Protein AF-A0A3C1UCX1-F1 (afdb_monomer)

Mean predicted aligned error: 2.11 Å

Structure (mmCIF, N/CA/C/O backbone):
data_AF-A0A3C1UCX1-F1
#
_entry.id   AF-A0A3C1UCX1-F1
#
loop_
_atom_site.group_PDB
_atom_site.id
_atom_site.type_symbol
_atom_site.label_atom_id
_atom_site.label_alt_id
_atom_site.label_comp_id
_atom_site.label_asym_id
_atom_site.label_entity_id
_atom_site.label_seq_id
_atom_site.pdbx_PDB_ins_code
_atom_site.Cartn_x
_atom_site.Cartn_y
_atom_site.Cartn_z
_atom_site.occupancy
_atom_site.B_iso_or_equiv
_atom_site.auth_seq_id
_atom_site.auth_comp_id
_atom_site.auth_asym_id
_atom_site.auth_atom_id
_atom_site.pdbx_PDB_model_num
ATO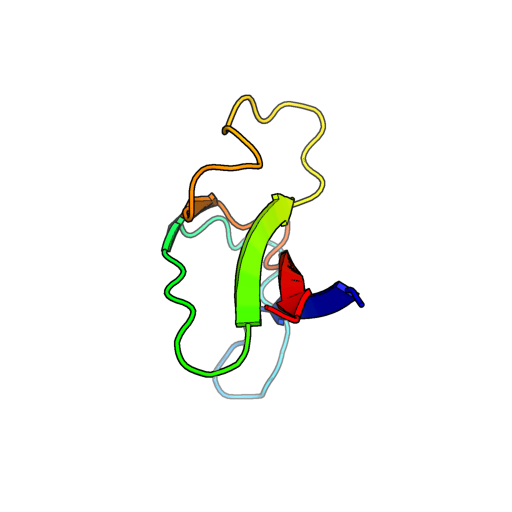M 1 N N . ASP A 1 1 ? -9.519 -6.857 14.170 1.00 95.69 1 ASP A N 1
ATOM 2 C CA . ASP A 1 1 ? -8.834 -7.521 13.040 1.00 95.69 1 ASP A CA 1
ATOM 3 C C . ASP A 1 1 ? -8.146 -6.529 12.127 1.00 95.69 1 ASP A C 1
ATOM 5 O O . ASP A 1 1 ? -8.470 -5.346 12.174 1.00 95.69 1 ASP A O 1
ATOM 9 N N . LEU A 1 2 ? -7.196 -7.018 11.329 1.00 97.88 2 LEU A N 1
ATOM 10 C CA . LEU A 1 2 ? -6.480 -6.249 10.312 1.00 97.88 2 LEU A CA 1
ATOM 11 C C . LEU A 1 2 ? -6.796 -6.802 8.923 1.00 97.88 2 LEU A C 1
ATOM 13 O O . LEU A 1 2 ? -6.915 -8.016 8.752 1.00 97.88 2 LEU A O 1
ATOM 17 N N . ALA A 1 3 ? -6.870 -5.916 7.935 1.00 98.25 3 ALA A N 1
ATOM 18 C CA . ALA A 1 3 ? -6.905 -6.278 6.525 1.00 98.25 3 ALA A CA 1
ATOM 19 C C . ALA A 1 3 ? -5.766 -5.577 5.778 1.00 98.25 3 ALA A C 1
ATOM 21 O O . ALA A 1 3 ? -5.476 -4.406 6.028 1.00 98.25 3 ALA A O 1
ATOM 22 N N . PHE A 1 4 ? -5.135 -6.310 4.861 1.00 98.31 4 PHE A N 1
ATOM 23 C CA . PHE A 1 4 ? -4.000 -5.857 4.061 1.00 98.31 4 PHE A CA 1
ATOM 24 C C . PHE A 1 4 ? -4.459 -5.678 2.618 1.00 98.31 4 PHE A C 1
ATOM 26 O O . PHE A 1 4 ? -4.936 -6.624 1.991 1.00 98.31 4 PHE A O 1
ATOM 33 N N . ILE A 1 5 ? -4.339 -4.458 2.108 1.00 98.38 5 ILE A N 1
ATOM 34 C CA . ILE A 1 5 ? -4.856 -4.059 0.802 1.00 98.38 5 ILE A CA 1
ATOM 35 C C . ILE A 1 5 ? -3.668 -3.660 -0.065 1.00 9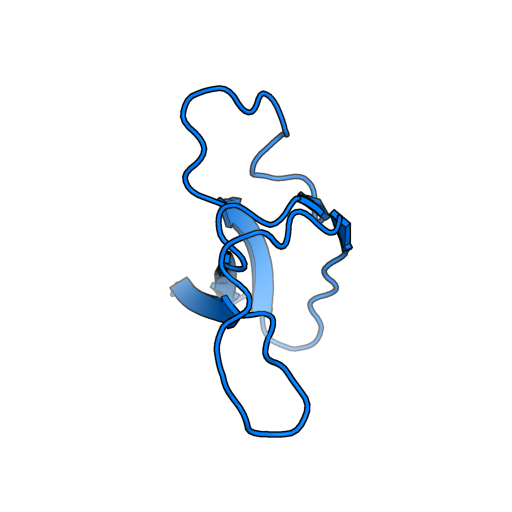8.38 5 ILE A C 1
ATOM 37 O O . ILE A 1 5 ? -3.065 -2.610 0.147 1.00 98.38 5 ILE A O 1
ATOM 41 N N . THR A 1 6 ? -3.326 -4.492 -1.046 1.00 98.31 6 THR A N 1
ATOM 42 C CA . THR A 1 6 ? -2.302 -4.152 -2.040 1.00 98.31 6 THR A CA 1
ATOM 43 C C . THR A 1 6 ? -2.891 -3.212 -3.084 1.00 98.31 6 THR A C 1
ATOM 45 O O . THR A 1 6 ? -3.877 -3.540 -3.745 1.00 98.31 6 THR A O 1
ATOM 48 N N . VAL A 1 7 ? -2.264 -2.053 -3.254 1.00 98.19 7 VAL A N 1
ATOM 49 C CA . VAL A 1 7 ? -2.587 -1.083 -4.303 1.00 98.19 7 VAL A CA 1
ATOM 50 C C . VAL A 1 7 ? -1.536 -1.210 -5.397 1.00 98.19 7 VAL A C 1
ATOM 52 O O . VAL A 1 7 ? -0.352 -1.367 -5.111 1.00 98.19 7 VAL A O 1
ATOM 55 N N . SER A 1 8 ? -1.958 -1.205 -6.660 1.00 98.00 8 SER A N 1
ATOM 56 C CA . SER A 1 8 ? -1.064 -1.349 -7.812 1.00 98.00 8 SER A CA 1
ATOM 57 C C . SER A 1 8 ? -1.458 -0.380 -8.911 1.00 98.00 8 SER A C 1
ATOM 59 O O . SER A 1 8 ? -2.623 -0.348 -9.313 1.00 98.00 8 SER A O 1
ATOM 61 N N . LEU A 1 9 ? -0.495 0.390 -9.414 1.00 98.06 9 LEU A N 1
ATOM 62 C CA . LEU A 1 9 ? -0.711 1.232 -10.581 1.00 98.06 9 LEU A CA 1
ATOM 63 C C . LEU A 1 9 ? -0.522 0.409 -11.852 1.00 98.06 9 LEU A C 1
ATOM 65 O O . LEU A 1 9 ? 0.549 -0.149 -12.090 1.00 98.06 9 LEU A O 1
ATOM 69 N N . THR A 1 10 ? -1.565 0.362 -12.673 1.00 98.19 10 THR A N 1
ATOM 70 C CA . THR A 1 10 ? -1.563 -0.372 -13.938 1.00 98.19 10 THR A CA 1
ATOM 71 C C . THR A 1 10 ? -1.874 0.544 -15.111 1.00 98.19 10 THR A C 1
ATOM 73 O O . THR A 1 10 ? -2.520 1.584 -14.957 1.00 98.19 10 THR A O 1
ATOM 76 N N . ASP A 1 11 ? -1.392 0.167 -16.292 1.00 97.19 11 ASP A N 1
ATOM 77 C CA . ASP A 1 11 ? -1.778 0.802 -17.543 1.00 97.19 11 ASP A CA 1
ATOM 78 C C . ASP A 1 11 ? -3.213 0.417 -17.951 1.00 97.19 11 ASP A C 1
ATOM 80 O O . ASP A 1 11 ? -3.891 -0.394 -17.319 1.00 97.19 11 ASP A O 1
ATOM 84 N N . LYS A 1 12 ? -3.684 0.976 -19.069 1.00 97.88 12 LYS A N 1
ATOM 85 C CA . LYS A 1 12 ? -5.020 0.692 -19.624 1.00 97.88 12 LYS A CA 1
ATOM 86 C C . LYS A 1 12 ? -5.291 -0.791 -19.933 1.00 97.88 12 LYS A C 1
ATOM 88 O O . LYS A 1 12 ? -6.444 -1.150 -20.150 1.00 97.88 12 LYS A O 1
ATOM 93 N N . ASN A 1 13 ? -4.253 -1.623 -20.012 1.00 97.56 13 ASN A N 1
ATOM 94 C CA . ASN A 1 13 ? -4.350 -3.052 -20.291 1.00 97.56 13 ASN A CA 1
ATOM 95 C C . ASN A 1 13 ? -4.237 -3.898 -19.007 1.00 97.56 13 ASN A C 1
ATOM 97 O O . ASN A 1 13 ? -4.253 -5.124 -19.094 1.00 97.56 13 ASN A O 1
ATOM 101 N N . GLY A 1 14 ? -4.111 -3.271 -17.831 1.00 96.88 14 GLY A N 1
ATOM 102 C CA . GLY A 1 14 ? -3.895 -3.956 -16.555 1.00 96.88 14 GLY A CA 1
ATOM 103 C C . GLY A 1 14 ? -2.439 -4.359 -16.299 1.00 96.88 14 GLY A C 1
ATOM 104 O O . GLY A 1 14 ? -2.173 -5.115 -15.366 1.00 96.88 14 GLY A O 1
ATOM 105 N N . THR A 1 15 ? -1.487 -3.871 -17.098 1.00 97.81 15 THR A N 1
ATOM 106 C CA . THR A 1 15 ? -0.056 -4.155 -16.914 1.00 97.81 15 THR A CA 1
ATOM 107 C C . THR A 1 15 ? 0.493 -3.281 -15.797 1.00 97.81 15 THR A C 1
ATOM 109 O O . THR A 1 15 ? 0.301 -2.068 -15.832 1.00 97.81 15 THR A O 1
ATOM 112 N N . LEU A 1 16 ? 1.187 -3.868 -14.818 1.00 97.69 16 LEU A N 1
ATOM 113 C CA . LEU A 1 16 ? 1.845 -3.109 -13.752 1.00 97.69 16 LEU A CA 1
ATOM 114 C C . LEU A 1 16 ? 2.850 -2.108 -14.340 1.00 97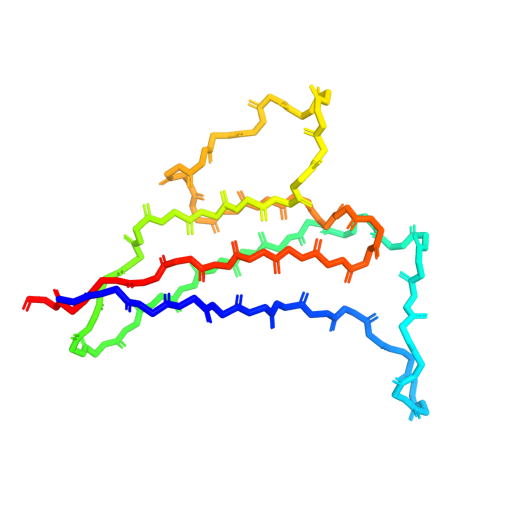.69 16 LEU A C 1
ATOM 116 O O . LEU A 1 16 ? 3.609 -2.453 -15.245 1.00 97.69 16 LEU A O 1
ATOM 120 N N . CYS A 1 17 ? 2.877 -0.897 -13.789 1.00 97.81 17 CYS A N 1
ATOM 121 C CA . CYS A 1 17 ? 3.859 0.132 -14.122 1.00 97.81 17 CYS A CA 1
AT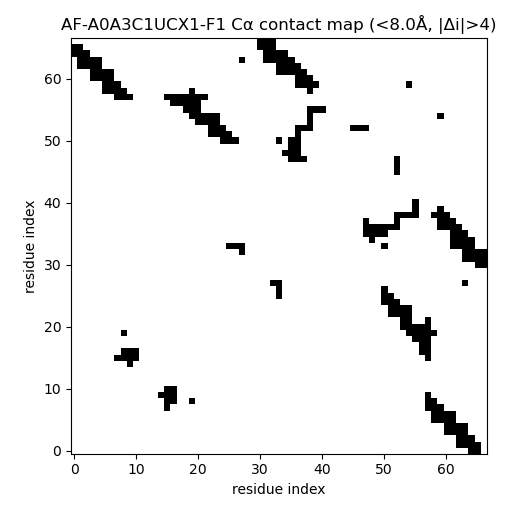OM 122 C C . CYS A 1 17 ? 5.012 0.104 -13.095 1.00 97.81 17 CYS A C 1
ATOM 124 O O . CYS A 1 17 ? 4.891 0.751 -12.054 1.00 97.81 17 CYS A O 1
ATOM 126 N N . PRO A 1 18 ? 6.127 -0.612 -13.345 1.00 96.38 18 PRO A N 1
ATOM 127 C CA . PRO A 1 18 ? 7.177 -0.849 -12.344 1.00 96.38 18 PRO A CA 1
ATOM 128 C C . PRO A 1 18 ? 8.034 0.381 -12.020 1.00 96.38 18 PRO A C 1
ATOM 130 O O . PRO A 1 18 ? 8.780 0.357 -11.048 1.00 96.38 18 PRO A O 1
ATOM 133 N N . ASP A 1 19 ? 7.938 1.446 -12.812 1.00 96.88 19 ASP A N 1
ATOM 134 C CA . ASP A 1 19 ? 8.659 2.704 -12.579 1.00 96.88 19 ASP A CA 1
ATOM 135 C C . ASP A 1 19 ? 7.776 3.762 -11.900 1.00 96.88 19 ASP A C 1
ATOM 137 O O . ASP A 1 19 ? 8.189 4.902 -11.714 1.00 96.88 19 ASP A O 1
ATOM 141 N N . ALA A 1 20 ? 6.532 3.416 -11.558 1.00 96.94 20 ALA A N 1
ATOM 142 C CA . ALA A 1 20 ? 5.607 4.365 -10.966 1.00 96.94 20 ALA A CA 1
ATOM 143 C C . ALA A 1 20 ? 5.914 4.625 -9.485 1.00 96.94 20 ALA A C 1
ATOM 145 O O . ALA A 1 20 ? 5.928 3.701 -8.669 1.00 96.94 20 ALA A O 1
ATOM 146 N N . ASP A 1 21 ? 6.048 5.907 -9.151 1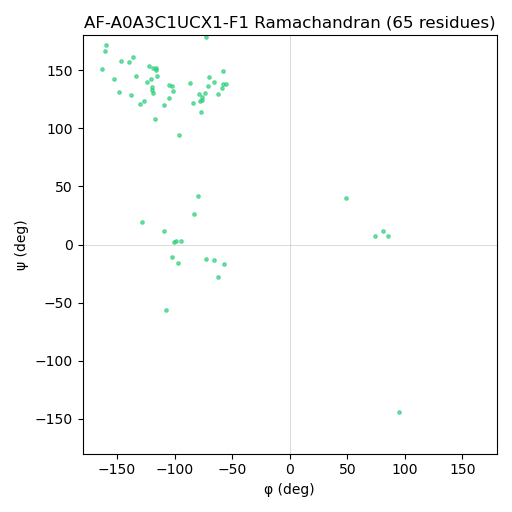.00 97.75 21 ASP A N 1
ATOM 147 C CA . ASP A 1 21 ? 6.386 6.433 -7.822 1.00 97.75 21 ASP A CA 1
ATOM 148 C C . ASP A 1 21 ? 5.395 7.514 -7.337 1.00 97.75 21 ASP A C 1
ATOM 150 O O . ASP A 1 21 ? 5.687 8.326 -6.457 1.00 97.75 21 ASP A O 1
ATOM 154 N N . HIS A 1 22 ? 4.199 7.539 -7.934 1.00 98.06 22 HIS A N 1
ATOM 155 C CA . HIS A 1 22 ? 3.163 8.529 -7.652 1.00 98.06 22 HIS A CA 1
ATOM 156 C C . HIS A 1 22 ? 2.817 8.566 -6.157 1.00 98.06 22 HIS A C 1
ATOM 158 O O . HIS A 1 22 ? 2.656 7.520 -5.527 1.00 98.06 22 HIS A O 1
ATOM 164 N N . SER A 1 23 ? 2.650 9.773 -5.608 1.00 98.06 23 SER A N 1
ATOM 165 C CA . SER A 1 23 ? 2.123 9.952 -4.253 1.00 98.06 23 SER A CA 1
ATOM 166 C C . SER A 1 23 ? 0.625 9.675 -4.227 1.00 98.06 23 SER A C 1
ATOM 168 O O . SER A 1 23 ? -0.117 10.204 -5.060 1.00 98.06 23 SER A O 1
ATOM 170 N N . LEU A 1 24 ? 0.193 8.846 -3.280 1.00 98.25 24 LEU A N 1
ATOM 171 C CA . LEU A 1 24 ? -1.210 8.519 -3.056 1.00 98.25 24 LEU A CA 1
ATOM 172 C C . LEU A 1 24 ? -1.659 9.014 -1.680 1.00 98.25 24 LEU A C 1
ATOM 174 O O . LEU A 1 24 ? -0.869 9.076 -0.741 1.00 98.25 24 LEU A O 1
ATOM 178 N N . GLU A 1 25 ? -2.947 9.324 -1.563 1.00 98.31 25 GLU A N 1
ATOM 179 C CA . GLU A 1 25 ? -3.617 9.666 -0.308 1.00 98.31 25 GLU A CA 1
ATOM 180 C C . GLU A 1 25 ? -4.749 8.670 -0.044 1.00 98.31 25 GLU A C 1
ATOM 182 O O . GLU A 1 25 ? -5.458 8.248 -0.965 1.00 98.31 25 GLU A O 1
ATOM 187 N N . PHE A 1 26 ? -4.940 8.303 1.221 1.00 98.06 26 PHE A N 1
ATOM 188 C CA . PHE A 1 26 ? -5.881 7.269 1.632 1.00 98.06 26 PHE A CA 1
ATOM 189 C C . PHE A 1 26 ? -6.944 7.831 2.567 1.00 98.06 26 PHE A C 1
ATOM 191 O O . PHE A 1 26 ? -6.669 8.536 3.532 1.00 98.06 26 PHE A O 1
ATOM 198 N N . LYS A 1 27 ? -8.198 7.458 2.320 1.00 97.94 27 LYS A N 1
ATOM 199 C CA . LYS A 1 27 ? -9.316 7.773 3.208 1.00 97.94 27 LYS A CA 1
ATOM 200 C C . LYS A 1 27 ? -10.108 6.508 3.482 1.00 97.94 27 LYS A C 1
ATOM 202 O O . LYS A 1 27 ? -10.642 5.896 2.561 1.00 97.94 27 LYS A O 1
ATOM 207 N N . VAL A 1 28 ? -10.213 6.147 4.756 1.00 97.31 28 VAL A N 1
ATOM 208 C CA . VAL A 1 28 ? -11.002 5.000 5.218 1.00 97.31 28 VAL A CA 1
ATOM 209 C C . VAL A 1 28 ? -12.281 5.516 5.871 1.00 97.31 28 VAL A C 1
ATOM 211 O O . VAL A 1 28 ? -12.263 6.503 6.603 1.00 97.31 28 VAL A O 1
ATOM 214 N N . THR A 1 29 ? -13.408 4.874 5.571 1.00 97.00 29 THR A N 1
ATOM 215 C CA . THR A 1 29 ? -14.725 5.205 6.133 1.00 97.00 29 THR A CA 1
ATOM 216 C C . THR A 1 29 ? -15.491 3.919 6.437 1.00 97.00 29 THR A C 1
ATOM 218 O O . THR A 1 29 ? -15.219 2.889 5.823 1.00 97.00 29 THR A O 1
ATOM 221 N N . GLY A 1 30 ? -16.462 3.975 7.350 1.00 96.88 30 GLY A N 1
ATOM 222 C CA . GLY A 1 30 ? -17.267 2.815 7.743 1.00 96.88 30 GLY A CA 1
ATOM 223 C C . GLY A 1 30 ? -16.723 2.114 8.990 1.00 96.88 30 GLY A C 1
ATOM 224 O O . GLY A 1 30 ? -16.244 2.774 9.904 1.00 96.88 30 GLY A O 1
ATOM 225 N N . ALA A 1 31 ? -16.827 0.783 9.035 1.00 96.94 31 ALA A N 1
ATOM 226 C CA . ALA A 1 31 ? -16.502 -0.047 10.205 1.00 96.94 31 ALA A CA 1
ATOM 227 C C . ALA A 1 31 ? -14.999 -0.384 10.348 1.00 96.94 31 ALA A C 1
ATOM 229 O O . ALA A 1 31 ? -14.634 -1.429 10.889 1.00 96.94 31 ALA A O 1
ATOM 230 N N . ALA A 1 32 ? -14.129 0.467 9.807 1.00 98.12 32 ALA A N 1
ATOM 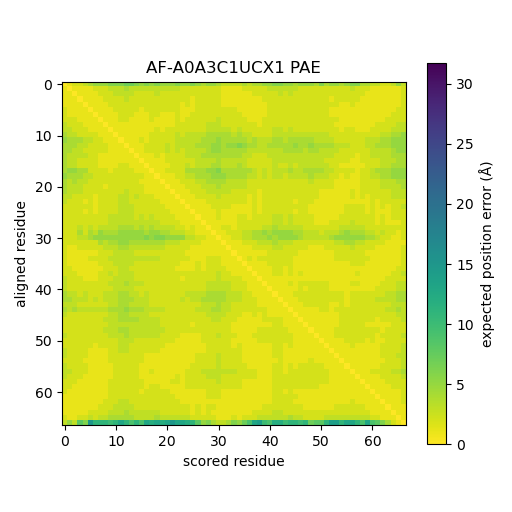231 C CA . ALA A 1 32 ? -12.685 0.324 9.899 1.00 98.12 32 ALA A CA 1
ATOM 232 C C . ALA A 1 32 ? -12.012 1.698 9.957 1.00 98.12 32 ALA A C 1
ATOM 234 O O . ALA A 1 32 ? -12.561 2.699 9.489 1.00 98.12 32 ALA A O 1
ATOM 235 N N . THR A 1 33 ? -10.796 1.731 10.489 1.00 98.00 33 THR A N 1
ATOM 236 C CA . THR A 1 33 ? -9.924 2.905 10.525 1.00 98.00 33 THR A CA 1
ATOM 237 C C . THR A 1 33 ? -8.634 2.635 9.758 1.00 98.00 33 THR A C 1
ATOM 239 O O . THR A 1 33 ? -8.183 1.492 9.626 1.00 98.00 33 THR A O 1
ATOM 242 N N . PHE A 1 34 ? -8.042 3.699 9.212 1.00 98.38 34 PHE A N 1
ATOM 243 C CA . PHE A 1 34 ? -6.685 3.636 8.678 1.00 98.38 34 PHE A CA 1
ATOM 244 C C . PHE A 1 34 ? -5.720 3.297 9.817 1.00 98.38 34 PHE A C 1
ATOM 246 O O . PHE A 1 34 ? -5.776 3.927 10.873 1.00 98.38 34 PHE A O 1
ATOM 253 N N . ASN A 1 35 ? -4.866 2.298 9.604 1.00 98.44 35 ASN A N 1
ATOM 254 C CA . ASN A 1 35 ? -3.847 1.908 10.571 1.00 98.44 35 ASN A CA 1
ATOM 255 C C . ASN A 1 35 ? -2.456 2.321 10.082 1.00 98.44 35 ASN A C 1
ATOM 257 O O . ASN A 1 35 ? -1.749 3.031 10.793 1.00 98.44 35 ASN A O 1
ATOM 261 N N . SER A 1 36 ? -2.071 1.877 8.883 1.00 98.50 36 SER A N 1
ATOM 262 C CA . SER A 1 36 ? -0.758 2.186 8.318 1.00 98.50 36 SER A CA 1
ATOM 263 C C . SER A 1 36 ? -0.688 1.993 6.801 1.00 98.50 36 SER A C 1
ATOM 265 O O . SER A 1 36 ? -1.563 1.375 6.192 1.00 98.50 36 SER A O 1
ATOM 267 N N . VAL A 1 37 ? 0.373 2.513 6.185 1.00 98.69 37 VAL A N 1
ATOM 268 C CA . VAL A 1 37 ? 0.754 2.287 4.788 1.00 98.69 37 VAL A CA 1
ATOM 269 C C . VAL A 1 37 ? 2.250 1.979 4.695 1.00 98.69 37 VAL A C 1
ATOM 271 O O . VAL A 1 37 ? 3.046 2.495 5.478 1.00 98.69 37 VAL A O 1
ATOM 274 N N . CYS A 1 38 ? 2.635 1.109 3.761 1.00 98.25 38 CYS A N 1
ATOM 275 C CA . CYS A 1 38 ? 4.033 0.790 3.480 1.00 98.25 38 CYS A CA 1
ATOM 276 C C . CYS A 1 38 ? 4.230 0.457 1.997 1.00 98.25 38 CYS A C 1
ATOM 278 O O . CYS A 1 38 ? 3.503 -0.369 1.441 1.00 98.25 38 CYS A O 1
ATOM 280 N N . ASN A 1 39 ? 5.226 1.072 1.362 1.00 98.25 39 ASN A N 1
ATOM 281 C CA . ASN A 1 39 ? 5.579 0.841 -0.040 1.00 98.25 39 ASN A CA 1
ATOM 282 C C . ASN A 1 39 ? 6.733 -0.165 -0.226 1.00 98.25 39 ASN A C 1
ATOM 284 O O . ASN A 1 39 ? 6.897 -0.708 -1.313 1.00 98.25 39 ASN A O 1
ATOM 288 N N . GLY A 1 40 ? 7.493 -0.470 0.831 1.00 97.25 40 GLY A N 1
ATOM 289 C CA . GLY A 1 40 ? 8.629 -1.397 0.788 1.00 97.25 40 GLY A CA 1
ATOM 290 C C . GLY A 1 40 ? 9.964 -0.782 0.347 1.00 97.25 40 GLY A C 1
ATOM 291 O O . GLY A 1 40 ? 10.933 -1.525 0.192 1.00 97.25 40 GLY A O 1
ATOM 292 N N . ASP A 1 41 ? 10.049 0.540 0.178 1.00 98.00 41 ASP A N 1
ATOM 293 C CA . ASP A 1 41 ? 11.310 1.237 -0.096 1.00 98.00 41 ASP A CA 1
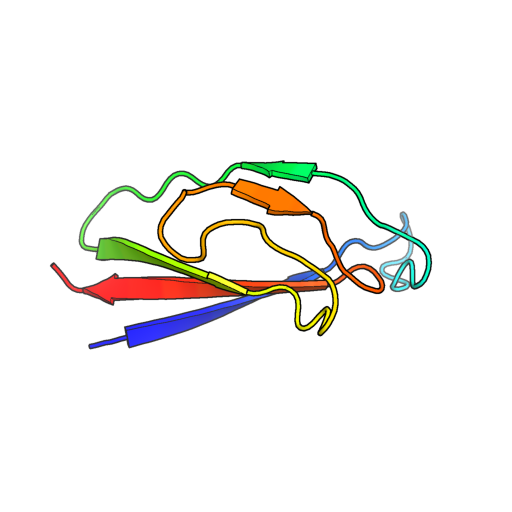ATOM 294 C C . ASP A 1 41 ? 12.138 1.378 1.192 1.00 98.00 41 ASP A C 1
ATOM 296 O O . ASP A 1 41 ? 11.772 2.110 2.113 1.00 98.00 41 ASP A O 1
ATOM 300 N N . ALA A 1 42 ? 13.290 0.706 1.248 1.00 97.31 42 ALA A N 1
ATOM 301 C CA . ALA A 1 42 ? 14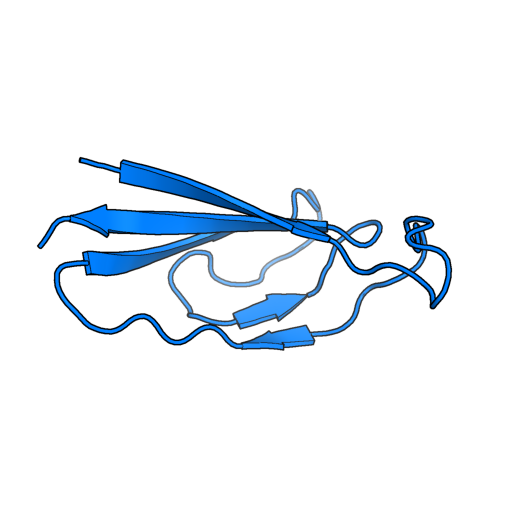.202 0.749 2.394 1.00 97.31 42 ALA A CA 1
ATOM 302 C C . ALA A 1 42 ? 14.836 2.134 2.640 1.00 97.31 42 ALA A C 1
ATOM 304 O O . ALA A 1 42 ? 15.445 2.351 3.689 1.00 97.31 42 ALA A O 1
ATOM 305 N N . THR A 1 43 ? 14.730 3.051 1.679 1.00 97.50 43 THR A N 1
ATOM 306 C CA . THR A 1 43 ? 15.266 4.414 1.757 1.00 97.50 43 THR A CA 1
ATOM 307 C C . THR A 1 43 ? 14.199 5.466 2.059 1.00 97.50 43 THR A C 1
ATOM 309 O O . THR A 1 43 ? 14.551 6.606 2.374 1.00 97.50 43 THR A O 1
ATOM 312 N N . SER A 1 44 ? 12.911 5.103 2.006 1.00 97.25 44 SER A N 1
ATOM 313 C CA . SER A 1 44 ? 11.826 6.036 2.305 1.00 97.25 44 SER A CA 1
ATOM 314 C C . SER A 1 44 ? 11.777 6.362 3.797 1.00 97.25 44 SER A C 1
ATOM 316 O O . SER A 1 44 ? 11.890 5.492 4.659 1.00 97.25 44 SER A O 1
ATOM 318 N N . LEU A 1 45 ? 11.589 7.648 4.091 1.00 97.75 45 LEU A N 1
ATOM 319 C CA . LEU A 1 45 ? 11.405 8.181 5.443 1.00 97.75 45 LEU A CA 1
ATOM 320 C C . LEU A 1 45 ? 9.958 8.645 5.683 1.00 97.75 45 LEU A C 1
ATOM 322 O O . LEU A 1 45 ? 9.690 9.345 6.659 1.00 97.75 45 LEU A O 1
ATOM 326 N N . GLU A 1 46 ? 9.035 8.303 4.780 1.00 98.19 46 GLU A N 1
ATOM 327 C CA . GLU A 1 46 ? 7.615 8.629 4.924 1.00 98.19 46 GLU A CA 1
ATOM 328 C C . GLU A 1 46 ? 7.004 7.887 6.123 1.00 98.19 46 GLU A C 1
ATOM 330 O O . GLU A 1 46 ? 7.307 6.724 6.397 1.00 98.19 46 GLU A O 1
ATOM 335 N N . VAL A 1 47 ? 6.144 8.577 6.873 1.00 98.19 47 VAL A N 1
ATOM 336 C CA . VAL A 1 47 ? 5.589 8.064 8.129 1.00 98.19 47 VAL A CA 1
ATOM 337 C C . VAL A 1 47 ? 4.503 7.032 7.840 1.00 98.19 47 VAL A C 1
ATOM 339 O O . VAL A 1 47 ? 3.505 7.338 7.200 1.00 98.19 47 VAL A O 1
ATOM 342 N N . PHE A 1 48 ? 4.645 5.822 8.384 1.00 98.25 48 PHE A N 1
ATOM 343 C CA . PHE A 1 48 ? 3.708 4.722 8.116 1.00 98.25 48 PHE A CA 1
ATOM 344 C C . PHE A 1 48 ? 2.276 4.997 8.578 1.00 98.25 48 PHE A C 1
ATOM 346 O O . PHE A 1 48 ? 1.343 4.438 8.018 1.00 98.25 48 PHE A O 1
ATOM 353 N N . THR A 1 49 ? 2.091 5.822 9.608 1.00 98.06 49 THR A N 1
ATOM 354 C CA . THR A 1 49 ? 0.775 6.158 10.173 1.00 98.06 49 THR A CA 1
ATOM 355 C C . THR A 1 49 ? 0.174 7.437 9.596 1.00 98.06 49 THR A C 1
ATOM 357 O O . THR A 1 49 ? -0.908 7.832 10.027 1.00 98.06 49 THR A O 1
ATOM 360 N N . GLU A 1 50 ? 0.836 8.080 8.633 1.00 98.31 50 GLU A N 1
ATOM 361 C CA . GLU A 1 50 ? 0.214 9.136 7.837 1.00 98.31 50 GLU A CA 1
ATOM 362 C C . GLU A 1 50 ? -0.520 8.500 6.648 1.00 98.31 50 GLU A C 1
ATOM 364 O O . GLU A 1 50 ? -0.009 7.559 6.038 1.00 98.31 50 GLU A O 1
ATOM 369 N N . PRO A 1 51 ? -1.722 8.973 6.286 1.00 98.06 51 PRO A N 1
ATOM 370 C CA . PRO A 1 51 ? -2.532 8.368 5.235 1.00 98.06 51 PRO A CA 1
ATOM 371 C C . PRO A 1 51 ? -2.063 8.786 3.833 1.00 98.06 51 PRO A C 1
ATOM 373 O O . PRO A 1 51 ? -2.875 9.072 2.955 1.00 98.06 51 PRO A O 1
ATOM 376 N N . THR A 1 52 ? -0.753 8.832 3.608 1.00 98.50 52 THR A N 1
ATOM 377 C CA . THR A 1 52 ? -0.136 9.146 2.321 1.00 98.50 52 THR A CA 1
ATOM 378 C C . THR A 1 52 ? 1.231 8.489 2.216 1.00 98.50 52 THR A C 1
ATOM 380 O O . THR A 1 52 ? 1.946 8.372 3.209 1.00 98.50 52 THR A O 1
ATOM 383 N N . MET A 1 53 ? 1.570 8.017 1.020 1.00 98.56 53 MET A N 1
ATOM 384 C CA . MET A 1 53 ? 2.897 7.491 0.711 1.00 98.56 53 MET A CA 1
ATOM 385 C C . MET A 1 53 ? 3.087 7.424 -0.800 1.00 98.56 53 MET A C 1
ATOM 387 O O . MET A 1 53 ? 2.122 7.199 -1.546 1.00 98.56 53 MET A O 1
ATOM 391 N N . LYS A 1 54 ? 4.329 7.559 -1.262 1.00 98.44 54 LYS A N 1
ATOM 392 C CA . LYS A 1 54 ? 4.672 7.254 -2.651 1.00 98.44 54 LYS A CA 1
ATOM 393 C C . LYS A 1 54 ? 4.605 5.763 -2.937 1.00 98.44 54 LYS A C 1
ATOM 395 O O . LYS A 1 54 ? 4.999 4.937 -2.114 1.00 98.44 54 LYS A O 1
ATOM 400 N N . LEU A 1 55 ? 4.167 5.414 -4.142 1.00 98.50 55 LEU A N 1
ATOM 401 C CA . LEU A 1 55 ? 4.382 4.073 -4.673 1.00 98.50 55 LEU A CA 1
ATOM 402 C C . LEU A 1 55 ? 5.880 3.755 -4.720 1.00 98.50 55 LEU A C 1
ATOM 404 O O . LEU A 1 55 ? 6.709 4.633 -4.952 1.00 98.50 55 LEU A O 1
ATOM 408 N N . PHE A 1 56 ? 6.207 2.480 -4.554 1.00 98.44 56 PHE A N 1
ATOM 409 C CA . PHE A 1 56 ? 7.528 1.956 -4.855 1.00 98.44 56 PHE A CA 1
ATOM 410 C C . PHE A 1 56 ? 7.355 0.777 -5.802 1.00 98.44 56 PHE A C 1
ATOM 412 O O . PHE A 1 56 ? 6.567 -0.136 -5.557 1.00 98.44 56 PHE A O 1
ATOM 419 N N . HIS A 1 57 ? 8.016 0.855 -6.950 1.00 97.94 57 HIS A N 1
ATOM 420 C CA . HIS A 1 57 ? 7.810 -0.064 -8.065 1.00 97.94 57 HIS A CA 1
ATOM 421 C C . HIS A 1 57 ? 6.339 -0.283 -8.461 1.00 97.94 57 HIS A C 1
ATOM 423 O O . HIS A 1 57 ? 5.902 -1.395 -8.765 1.00 97.94 57 HIS A O 1
ATOM 429 N N . GLY A 1 58 ? 5.557 0.800 -8.440 1.00 98.00 58 GLY A N 1
ATOM 430 C CA . GLY A 1 58 ? 4.146 0.792 -8.808 1.00 98.00 58 GLY A CA 1
ATOM 431 C C . GLY A 1 58 ? 3.206 0.161 -7.788 1.00 98.00 58 GLY A C 1
ATOM 432 O O . GLY A 1 58 ? 2.020 0.020 -8.098 1.00 98.00 58 GLY A O 1
ATOM 433 N N . GLN A 1 59 ? 3.680 -0.199 -6.591 1.00 98.44 59 GLN A N 1
ATOM 434 C CA . GLN A 1 59 ? 2.854 -0.828 -5.562 1.00 98.44 59 GLN A CA 1
ATOM 435 C C . GLN A 1 59 ? 3.084 -0.243 -4.165 1.00 98.44 59 GLN A C 1
ATOM 437 O O . GLN A 1 59 ? 4.078 0.427 -3.890 1.00 98.44 59 GLN A O 1
ATOM 442 N N . LEU A 1 60 ? 2.115 -0.500 -3.288 1.00 98.56 60 LEU A N 1
ATOM 443 C CA . LEU A 1 60 ? 2.218 -0.374 -1.834 1.00 98.56 60 LEU A CA 1
ATOM 444 C C . LEU A 1 60 ? 1.124 -1.212 -1.163 1.00 98.56 60 LEU A C 1
ATOM 446 O O . LEU A 1 60 ? 0.214 -1.720 -1.827 1.00 98.56 60 LEU A O 1
ATOM 450 N N . VAL A 1 61 ? 1.187 -1.337 0.159 1.00 98.69 61 VAL A N 1
ATOM 451 C CA . VAL A 1 61 ? 0.164 -1.986 0.982 1.00 98.69 61 VAL A CA 1
ATOM 452 C C . VAL A 1 61 ? -0.416 -0.984 1.971 1.00 98.69 61 VAL A C 1
ATOM 454 O O . VAL A 1 61 ? 0.323 -0.328 2.703 1.00 98.69 61 VAL A O 1
ATOM 457 N N . VAL A 1 62 ? -1.744 -0.909 2.024 1.00 98.62 62 VAL A N 1
ATOM 458 C CA . VAL A 1 62 ? -2.498 -0.196 3.060 1.00 98.62 62 VAL A CA 1
ATOM 459 C C . VAL A 1 62 ? -3.034 -1.211 4.060 1.00 98.62 62 VAL A C 1
ATOM 461 O O . VAL A 1 62 ? -3.638 -2.216 3.679 1.00 98.62 62 VAL A O 1
ATOM 464 N N . VAL A 1 63 ? -2.838 -0.941 5.342 1.00 98.69 63 VAL A N 1
ATOM 465 C CA . VAL A 1 63 ? -3.386 -1.723 6.445 1.00 98.69 63 VAL A CA 1
ATOM 466 C C . VAL A 1 63 ? -4.545 -0.950 7.056 1.00 98.69 63 VAL A C 1
ATOM 468 O O . VAL A 1 63 ? -4.408 0.207 7.464 1.00 98.69 63 VAL A O 1
ATOM 471 N N . VAL A 1 64 ? -5.697 -1.607 7.144 1.00 98.50 64 VAL A N 1
ATOM 472 C CA . VAL A 1 64 ? -6.873 -1.086 7.847 1.00 98.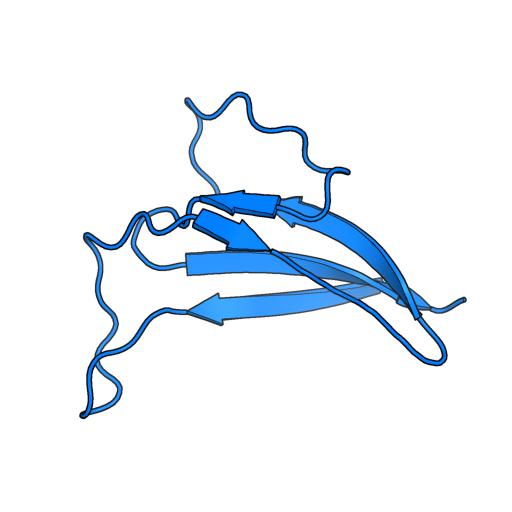50 64 VAL A CA 1
ATOM 473 C C . VAL A 1 64 ? -7.215 -1.985 9.022 1.00 98.50 64 VAL A C 1
ATOM 475 O O . VAL A 1 64 ? -6.969 -3.194 8.989 1.00 98.50 64 VAL A O 1
ATOM 478 N N . GLN A 1 65 ? -7.787 -1.392 10.061 1.00 98.50 65 GLN A N 1
ATOM 479 C CA . GLN A 1 65 ? -8.153 -2.081 11.289 1.00 98.50 65 GLN A CA 1
ATOM 480 C C . GLN A 1 65 ? -9.658 -1.975 11.513 1.00 98.50 65 GLN A C 1
ATOM 482 O O . GLN A 1 65 ? -10.221 -0.890 11.394 1.00 98.50 65 GLN A O 1
ATOM 487 N N . ALA A 1 66 ? -10.309 -3.093 11.836 1.00 97.69 66 ALA A N 1
ATOM 488 C CA . ALA A 1 66 ? -11.706 -3.074 12.268 1.00 97.69 66 ALA A CA 1
ATOM 489 C C . ALA A 1 66 ? -11.851 -2.202 13.526 1.00 97.69 66 ALA A C 1
ATOM 491 O O . ALA A 1 66 ? -11.012 -2.299 14.427 1.00 97.69 66 ALA A O 1
ATOM 492 N N . SER A 1 67 ? -12.879 -1.348 13.546 1.00 90.50 67 SER A N 1
ATOM 493 C CA . SER A 1 67 ? -13.169 -0.436 14.663 1.00 90.50 67 SER A CA 1
ATOM 494 C C . SER A 1 67 ? -13.479 -1.156 15.972 1.00 90.50 67 SER A C 1
ATOM 496 O O . SER A 1 67 ? -14.029 -2.279 15.922 1.00 90.50 67 SER A O 1
#

Radius of gyration: 12.37 Å; Cα contacts (8 Å, |Δi|>4): 136; chains: 1; bounding box: 32×18×35 Å

Solvent-accessible surface area (backbone atoms only — not comparable to full-atom values): 3886 Å² total; per-residue (Å²): 101,77,49,81,43,79,47,71,47,52,50,101,85,68,46,74,37,60,84,35,54,60,75,45,76,63,84,67,74,79,75,34,38,78,56,35,42,48,36,81,55,92,83,64,83,75,53,40,73,43,60,47,51,49,29,36,61,15,24,33,37,39,35,35,28,53,108

Secondary structure (DSSP, 8-state):
-EEEEEEE-B-TTS-B-TT---EEE----SSEEEEEEE---TT----TTSSEEE-BTTEEEEEEEE-

Sequence (67 aa):
DLAFITVSLTDKNGTLCPDADHSLEFKVTGAATFNSVCNGDATSLEVFTEPTMKLFHGQLVVVVQAS

Foldseek 3Di:
DKDKDKAFDADPVRHGQQPFFDKDFDDDDDQKDWAFKAQPDPPDPDDGRHRMGTHHRRMIMTMIGGD

Nearest PDB structures (foldseek):
  5t99-assembly1_A  TM=9.842E-01  e=3.109E-05  Bacteroides uniformis
  5t99-assembly2_B  TM=9.879E-01  e=4.358E-05  Bacteroides uniformis
  4ypj-assembly1_A  TM=9.857E-01  e=1.991E-04  Niallia circulans
  3gm8-assembly1_A  TM=9.657E-01  e=1.991E-04  Phocaeicola vulgatus ATCC 8482
  6qud-assembly1_A  TM=9.846E-01  e=6.863E-04  Bifidobacterium bifidum

pLDDT: mean 97.82, std 1.08, range [90.5, 98.69]

=== Feature glossary ===
Key to the feature types in this record:

— What the protein is —

Primary structure: the covalent order of the twenty standard amino acids along the backbone. Two proteins with the same sequence will (almost always) fold to the same structure; two with 30% identity often share a fold but not the details.

Database cross-references. InterPro integrates a dozen domain/family signature databases into unified entries with residue-range hits. GO terms attach function/process/location labels with evidence codes. CATH codes position the fold in a four-level structural taxonomy. Organism is the NCBI-taxonomy species name.

— Where its atoms are —

The mmCIF block holds the 3D Cartesian coordinates of each backbone atom (N, Cα, C, O) in ångströms. mmCIF is the PDB's canonical archive format — a tagged-loop text representation of the atomic model.

Six rendered views show the 3D structure from the faces of a cube — i.e. along ±x, ±y, ±z. Rendering representation is drawn randomly per protein from cartoon (secondary-structure ribbons), sticks (backbone bonds), or molecular surface; coloring is either N→C rainbow (blue at the N-terminus through red at the C-terminus) or one color per chain.

— Local backbone conformation —

DSSP 8-state secondary structure assigns each residue one of H (α-helix), G (3₁₀-helix), I (π-helix), E (extended β-strand), B (isolated β-bridge), T (hydrogen-bonded turn), S (bend), or '-' (coil). The assignment is computed from backbone hydrogen-bond geometry via the Kabsch–Sander algorithm.

P-SEA three-state annotation labels each residue as helix, strand, or coil based purely on the geometry of the Cα trace. It serves as a fallback when the full backbone (and thus DSSP) is unavailable.

The φ/ψ torsion pair specifies the backbone conformation at each residue. φ rotates about the N–Cα bond, ψ about the Cα–C bond. Steric clashes forbid most of the (φ, ψ) plane — the allowed regions (α-helix basin, β-sheet basin, left-handed helix) are the Ramachandran-allowed regions.

— Global shape and packing —

The geometric summary reports three shape descriptors. Rg (radius of gyration) measures how spread out the Cα atoms are about their centre of mass; compact globular proteins have small Rg, elongated or unfolded ones large. Cα contacts (<8 Å, |i−j|>4) count long-range residue pairs in spatial proximity — high for tightly packed folds, near zero for rods or random coil. The bounding-box extents give the protein's footprint along x, y, z in Å.

Accessible surface area quantifies burial. A residue with SASA near zero is packed into the hydrophobic core; one with SASA >100 Å² sits on the surface. Computed here via the Shrake–Rupley numerical algorithm with a 1.4 Å probe.

Plot images: a contact map (which residues are close in 3D, as an N×N binary image), a Ramachandran scatter (backbone torsion angles, revealing secondary-structure composition at a glance), and — for AlphaFold structures — a PAE heatmap (pairwise prediction confidence).

— Structural neighborhood —

The Foldseek 3Di string encodes local tertiary geometry as a 20-letter alphabet — one character per residue — derived from the relative positions of nearby Cα atoms. Unlike the amino-acid sequence, 3Di is a direct function of the 3D structure, so two proteins with the same fold have similar 3Di strings even at low sequence identity.

Nearest PDB neighbors are the top structural matches found by Foldseek when searching this structure against the entire Protein Data Bank. Each hit reports a TM-score (0 to 1; >0.5 almost always implies the same fold) and an E-value. These are *structural* homologs — they may share no detectable sequence similarity.

— Confidence and disorder —

For AlphaFold models, the B-factor field carries pLDDT — the model's own estimate of local accuracy on a 0–100 scale. Regions with pLDDT<50 should be treated as essentially unmodeled; they often correspond to intrinsically disordered segments.

B-factor (Debye–Waller factor) reflects atomic displacement in the crystal lattice. It is an experimental observable (units Å²), not a prediction; low values mean the atom is pinned down, high values mean it moves or is heterogeneous across the crystal.

Predicted aligned error is AlphaFold's pairwise confidence. Unlike pLDDT (per-residue), PAE is per-residue-pair and captures whether two parts of the structure are correctly placed relative to each other. Units are ångströms of expected positional error.